Protein AF-A0A7C1AZI0-F1 (afdb_monomer_lite)

pLDDT: mean 87.52, std 13.32, range [44.88, 97.12]

Foldseek 3Di:
DDDPPPDDDPVVVVVVVVVVVVVVVVVVVVVVVVVVCCVVVPPLCLVQWDKDFDAQAQAKTKIATAGAKDAFPDQDDVSLVVFKFKDKQNHTDDCLQQPQWHWDWPPPPVGRIRGHGTIIIIHQCRGDSHHGDDAQIKMWIAGPVNRHIDIDGHD

Structure (mmCIF, N/CA/C/O backbone):
data_AF-A0A7C1AZI0-F1
#
_entry.id   AF-A0A7C1AZI0-F1
#
loop_
_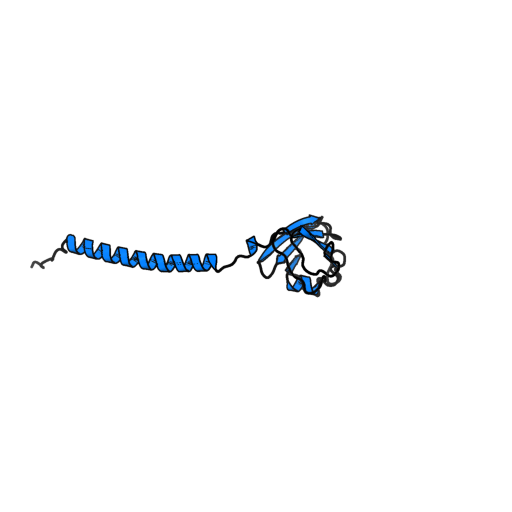atom_site.group_PDB
_atom_site.id
_atom_site.type_symbol
_atom_site.label_atom_id
_atom_site.label_alt_id
_atom_site.label_comp_id
_atom_site.label_asym_id
_atom_site.label_entity_id
_atom_site.label_seq_id
_atom_site.pdbx_PDB_ins_code
_atom_site.Cartn_x
_atom_site.Cartn_y
_atom_site.Cartn_z
_atom_site.occupancy
_atom_site.B_iso_or_equiv
_atom_site.auth_seq_id
_atom_site.auth_comp_id
_atom_site.auth_asym_id
_atom_site.auth_atom_id
_atom_site.pdbx_PDB_model_num
ATOM 1 N N . MET A 1 1 ? -3.567 2.453 84.884 1.00 56.69 1 MET A N 1
ATOM 2 C CA . MET A 1 1 ? -3.396 2.257 83.426 1.00 56.69 1 MET A CA 1
ATOM 3 C C . MET A 1 1 ? -4.582 1.469 82.904 1.00 56.69 1 MET A C 1
ATOM 5 O O . MET A 1 1 ? -4.768 0.373 83.398 1.00 56.69 1 MET A O 1
ATOM 9 N N . MET A 1 2 ? -5.356 2.003 81.952 1.00 53.19 2 MET A N 1
ATOM 10 C CA . MET A 1 2 ? -6.080 1.233 80.922 1.00 53.19 2 MET A CA 1
ATOM 11 C C . MET A 1 2 ? -6.795 2.219 79.983 1.00 53.19 2 MET A C 1
ATOM 13 O O . MET A 1 2 ? -7.720 2.920 80.375 1.00 53.19 2 MET A O 1
ATOM 17 N N . ARG A 1 3 ? -6.295 2.332 78.746 1.00 60.38 3 ARG A N 1
ATOM 18 C CA . ARG A 1 3 ? -6.890 3.148 77.675 1.00 60.38 3 ARG A CA 1
ATOM 19 C C . ARG A 1 3 ? -8.187 2.482 77.217 1.00 60.38 3 ARG A C 1
ATOM 21 O O . ARG A 1 3 ? -8.137 1.354 76.731 1.00 60.38 3 ARG A O 1
ATOM 28 N N . ASN A 1 4 ? -9.308 3.196 77.312 1.00 58.34 4 ASN A N 1
ATOM 29 C CA . ASN A 1 4 ? -10.574 2.815 76.685 1.00 58.34 4 ASN A CA 1
ATOM 30 C C . ASN A 1 4 ? -10.369 2.639 75.171 1.00 58.34 4 ASN A C 1
ATOM 32 O O . ASN A 1 4 ? -10.299 3.615 74.424 1.00 58.34 4 ASN A O 1
ATOM 36 N N . LYS A 1 5 ? -10.264 1.391 74.707 1.00 64.62 5 LYS A N 1
ATOM 37 C CA . LYS A 1 5 ? -10.323 1.049 73.284 1.00 64.62 5 LYS A CA 1
ATOM 38 C C . LYS A 1 5 ? -11.799 1.021 72.886 1.00 64.62 5 LYS A C 1
ATOM 40 O O . LYS A 1 5 ? -12.487 0.040 73.144 1.00 64.62 5 LYS A O 1
ATOM 45 N N . LYS A 1 6 ? -12.302 2.116 72.304 1.00 64.44 6 LYS A N 1
ATOM 46 C CA . LYS A 1 6 ? -13.625 2.134 71.663 1.00 64.44 6 LYS A CA 1
ATOM 47 C C . LYS A 1 6 ? -13.584 1.178 70.468 1.00 64.44 6 LYS A C 1
ATOM 49 O O . LYS A 1 6 ? -12.879 1.444 69.499 1.00 64.44 6 LYS A O 1
ATOM 54 N N . GLY A 1 7 ? -14.297 0.059 70.567 1.00 65.62 7 GLY A N 1
ATOM 55 C CA . GLY A 1 7 ? -14.540 -0.825 69.432 1.00 65.62 7 GLY A CA 1
ATOM 56 C C . GLY A 1 7 ? -15.413 -0.103 68.411 1.00 65.62 7 GLY A C 1
ATOM 57 O O . GLY A 1 7 ? -16.441 0.473 68.767 1.00 65.62 7 GLY A O 1
ATOM 58 N N . VAL A 1 8 ? -14.984 -0.093 67.152 1.00 66.94 8 VAL A N 1
ATOM 59 C CA . VAL A 1 8 ? -15.815 0.381 66.044 1.00 66.94 8 VAL A CA 1
ATOM 60 C C . VAL A 1 8 ? -17.001 -0.576 65.937 1.00 66.94 8 VAL A C 1
ATOM 62 O O . VAL A 1 8 ? -16.803 -1.787 65.856 1.00 66.94 8 VAL A O 1
ATOM 65 N N . SER A 1 9 ? -18.227 -0.048 65.996 1.00 81.12 9 SER A N 1
ATOM 66 C CA . SER A 1 9 ? -19.433 -0.871 65.860 1.00 81.12 9 SER A CA 1
ATOM 67 C C . SER A 1 9 ? -19.392 -1.597 64.508 1.00 81.12 9 SER A C 1
ATOM 69 O O . SER A 1 9 ? -19.247 -0.917 63.485 1.00 81.12 9 SER A O 1
ATOM 71 N N . PRO A 1 10 ? -19.534 -2.937 64.470 1.00 82.12 10 PRO A N 1
ATOM 72 C CA . PRO A 1 10 ? -19.493 -3.714 63.229 1.00 82.12 10 PRO A CA 1
ATOM 73 C C . PRO A 1 10 ? -20.440 -3.178 62.151 1.00 82.12 10 PRO A C 1
ATOM 75 O O . PRO A 1 10 ? -20.106 -3.169 60.973 1.00 82.12 10 PRO A O 1
ATOM 78 N N . VAL A 1 11 ? -21.589 -2.639 62.563 1.00 87.50 11 VAL A N 1
ATOM 79 C CA . VAL A 1 11 ? -22.585 -2.049 61.661 1.00 87.50 11 VAL A CA 1
ATOM 80 C C . VAL A 1 11 ? -22.042 -0.805 60.951 1.00 87.50 11 VAL A C 1
ATOM 82 O O . VAL A 1 11 ? -22.216 -0.649 59.746 1.00 87.50 11 VAL A O 1
ATOM 85 N N . ILE A 1 12 ? -21.336 0.065 61.678 1.00 86.25 12 ILE A N 1
ATOM 86 C CA . ILE A 1 12 ? -20.777 1.308 61.126 1.00 86.25 12 ILE A CA 1
ATOM 87 C C . ILE A 1 12 ? -19.668 0.987 60.118 1.00 86.25 12 ILE A C 1
ATOM 89 O O . ILE A 1 12 ? -19.565 1.641 59.081 1.00 86.25 12 ILE A O 1
ATOM 93 N N . ALA A 1 13 ? -18.873 -0.049 60.393 1.00 89.00 13 ALA A N 1
ATOM 94 C CA . ALA A 1 13 ? -17.823 -0.501 59.488 1.00 89.00 13 ALA A CA 1
ATOM 95 C C . ALA A 1 13 ? -18.391 -0.995 58.147 1.00 89.00 13 ALA A C 1
ATOM 97 O O . ALA A 1 13 ? -17.872 -0.639 57.092 1.00 89.00 13 ALA A O 1
ATOM 98 N N . VAL A 1 14 ? -19.486 -1.760 58.180 1.00 92.56 14 VAL A N 1
ATOM 99 C CA . VAL A 1 14 ? -20.121 -2.293 56.965 1.00 92.56 14 VAL A CA 1
ATOM 100 C C . VAL A 1 14 ? -20.726 -1.178 56.114 1.00 92.56 14 VAL A C 1
ATOM 102 O O . VAL A 1 14 ? -20.515 -1.156 54.905 1.00 92.56 14 VAL A O 1
ATOM 105 N N . VAL A 1 15 ? -21.420 -0.214 56.724 1.00 92.31 15 VAL A N 1
ATOM 106 C CA . VAL A 1 15 ? -22.008 0.913 55.978 1.00 92.31 15 VAL A CA 1
ATOM 107 C C . VAL A 1 15 ? -20.922 1.742 55.292 1.00 92.31 15 VAL A C 1
ATOM 109 O O . VAL A 1 15 ? -21.047 2.054 54.110 1.00 92.31 15 VAL A O 1
ATOM 112 N N . LEU A 1 16 ? -19.821 2.036 55.992 1.00 91.44 16 LEU A N 1
ATOM 113 C CA . LEU A 1 16 ? -18.677 2.730 55.395 1.00 91.44 16 LEU A CA 1
ATOM 114 C C . LEU A 1 16 ? -18.061 1.933 54.237 1.00 91.44 16 LEU A C 1
ATOM 116 O O . LEU A 1 16 ? -17.724 2.514 53.208 1.00 91.44 16 LEU A O 1
ATOM 120 N N . MET A 1 17 ? -17.958 0.610 54.372 1.00 93.00 17 MET A N 1
ATOM 121 C CA . MET A 1 17 ? -17.420 -0.257 53.323 1.00 93.00 17 MET A CA 1
ATOM 122 C C . MET A 1 17 ? -18.298 -0.256 52.063 1.00 93.00 17 MET A C 1
ATOM 124 O O . MET A 1 17 ? -17.770 -0.189 50.955 1.00 93.00 17 MET A O 1
ATOM 128 N N . ILE A 1 18 ? -19.627 -0.261 52.220 1.00 94.56 18 ILE A N 1
ATOM 129 C CA . ILE A 1 18 ? -20.572 -0.187 51.095 1.00 94.56 18 ILE A CA 1
ATOM 130 C C . ILE A 1 18 ? -20.434 1.151 50.365 1.00 94.56 18 ILE A C 1
ATOM 132 O O . ILE A 1 18 ? -20.357 1.173 49.139 1.00 94.56 18 ILE A O 1
ATOM 136 N N . VAL A 1 19 ? -20.347 2.263 51.100 1.00 96.12 19 VAL A N 1
ATOM 137 C CA . VAL A 1 19 ? -20.188 3.600 50.504 1.00 96.12 19 VAL A CA 1
ATOM 138 C C . VAL A 1 19 ? -18.913 3.677 49.662 1.00 96.12 19 VAL A C 1
ATOM 140 O O . VAL A 1 19 ? -18.948 4.156 48.529 1.00 96.12 19 VAL A O 1
ATOM 143 N N . VAL A 1 20 ? -17.798 3.156 50.180 1.00 93.44 20 VAL A N 1
ATOM 144 C CA . VAL A 1 20 ? -16.526 3.123 49.444 1.00 93.44 20 VAL A CA 1
ATOM 145 C C . VAL A 1 20 ? -16.618 2.214 48.216 1.00 93.44 20 VAL A C 1
ATOM 147 O O . VAL A 1 20 ? -16.147 2.596 47.148 1.00 93.44 20 VAL A O 1
ATOM 150 N N . ALA A 1 21 ? -17.261 1.049 48.324 1.00 95.69 21 ALA A N 1
ATOM 151 C CA . ALA A 1 21 ? -17.443 0.139 47.193 1.00 95.69 21 ALA A CA 1
ATOM 152 C C . ALA A 1 21 ? -18.249 0.784 46.052 1.00 95.69 21 ALA A C 1
ATOM 154 O O . ALA A 1 21 ? -17.856 0.692 44.888 1.00 95.69 21 ALA A O 1
ATOM 155 N N . VAL A 1 22 ? -19.332 1.496 46.382 1.00 96.38 22 VAL A N 1
ATOM 156 C CA . VAL A 1 22 ? -20.132 2.236 45.396 1.00 96.38 22 VAL A CA 1
ATOM 157 C C . VAL A 1 22 ? -19.297 3.341 44.746 1.00 96.38 22 VAL A C 1
ATOM 159 O O . VAL A 1 22 ? -19.285 3.449 43.521 1.00 96.38 22 VAL A O 1
ATOM 162 N N . ALA A 1 23 ? -18.532 4.109 45.525 1.00 95.81 23 ALA A N 1
ATOM 163 C CA . ALA A 1 23 ? -17.667 5.157 44.982 1.00 95.81 23 ALA A CA 1
ATOM 164 C C . ALA A 1 23 ? -16.611 4.603 44.007 1.00 95.81 23 ALA A C 1
ATOM 166 O O . ALA A 1 23 ? -16.451 5.133 42.908 1.00 95.81 23 ALA A O 1
ATOM 167 N N . ILE A 1 24 ? -15.936 3.504 44.366 1.00 96.31 24 ILE A N 1
ATOM 168 C CA . ILE A 1 24 ? -14.947 2.848 43.495 1.00 96.31 24 ILE A CA 1
ATOM 169 C C . ILE A 1 24 ? -15.608 2.354 42.203 1.00 96.31 24 ILE A C 1
ATOM 171 O O . ILE A 1 24 ? -15.046 2.545 41.127 1.00 96.31 24 ILE A O 1
ATOM 175 N N . SER A 1 25 ? -16.811 1.774 42.281 1.00 95.69 25 SER A N 1
ATOM 176 C CA . SER A 1 25 ? -17.519 1.274 41.094 1.00 95.69 25 SER A CA 1
ATOM 177 C C . SER A 1 25 ? -17.799 2.370 40.058 1.00 95.69 25 SER A C 1
ATOM 179 O O . SER A 1 25 ? -17.639 2.139 38.860 1.00 95.69 25 SER A O 1
ATOM 181 N N . LEU A 1 26 ? -18.123 3.587 40.509 1.00 94.38 26 LEU A N 1
ATOM 182 C CA . LEU A 1 26 ? -18.351 4.734 39.628 1.00 94.38 26 LEU A CA 1
ATOM 183 C C . LEU A 1 26 ? -17.055 5.205 38.958 1.00 94.38 26 LEU A C 1
ATOM 185 O O . LEU A 1 26 ? -17.058 5.490 37.763 1.00 94.38 26 LEU A O 1
ATOM 189 N N . VAL A 1 27 ? -15.940 5.243 39.695 1.00 94.25 27 VAL A N 1
ATOM 190 C CA . VAL A 1 27 ? -14.627 5.600 39.129 1.00 94.25 27 VAL A CA 1
ATOM 191 C C . VAL A 1 27 ? -14.208 4.593 38.058 1.00 94.25 27 VAL A C 1
ATOM 193 O O . VAL A 1 27 ? -13.782 4.992 36.975 1.00 94.25 27 VAL A O 1
ATOM 196 N N . VAL A 1 28 ? -14.380 3.295 38.327 1.00 93.12 28 VAL A N 1
ATOM 197 C CA . VAL A 1 28 ? -14.083 2.228 37.359 1.00 93.12 28 VAL A CA 1
ATOM 198 C C . VAL A 1 28 ? -14.974 2.344 36.122 1.00 93.12 28 VAL A C 1
ATOM 200 O O . VAL A 1 28 ? -14.475 2.173 35.015 1.00 93.12 28 VAL A O 1
ATOM 203 N N . TYR A 1 29 ? -16.258 2.681 36.280 1.00 92.31 29 TYR A N 1
ATOM 204 C CA . TYR A 1 29 ? -17.167 2.898 35.152 1.00 92.31 29 TYR A CA 1
ATOM 205 C C . TYR A 1 29 ? -16.721 4.062 34.260 1.00 92.31 29 TYR A C 1
ATOM 207 O O . TYR A 1 29 ? -16.616 3.893 33.047 1.00 92.31 29 TYR A O 1
ATOM 215 N N . VAL A 1 30 ? -16.410 5.225 34.846 1.00 89.75 30 VAL A N 1
ATOM 216 C CA . VAL A 1 30 ? -15.942 6.399 34.087 1.00 89.75 30 VAL A CA 1
ATOM 217 C C . VAL A 1 30 ? -14.642 6.074 33.352 1.00 89.75 30 VAL A C 1
ATOM 219 O O . VAL A 1 30 ? -14.537 6.322 32.152 1.00 89.75 30 VAL A O 1
ATOM 222 N N . TRP A 1 31 ? -13.687 5.437 34.031 1.00 89.31 31 TRP A N 1
ATOM 223 C CA . TRP A 1 31 ? -12.432 5.006 33.419 1.00 89.31 31 TRP A CA 1
ATOM 224 C C . TRP A 1 31 ? -12.646 4.000 32.275 1.00 89.31 31 TRP A C 1
ATOM 226 O O . TRP A 1 31 ? -12.114 4.188 31.182 1.00 89.31 31 TRP A O 1
ATOM 236 N N . ALA A 1 32 ? -13.480 2.976 32.483 1.00 84.62 32 ALA A N 1
ATOM 237 C CA . ALA A 1 32 ? -13.785 1.973 31.465 1.00 84.62 32 ALA A CA 1
ATOM 238 C C . ALA A 1 32 ? -14.516 2.578 30.258 1.00 84.62 32 ALA A C 1
ATOM 240 O O . ALA A 1 32 ? -14.226 2.214 29.122 1.00 84.62 32 ALA A O 1
ATOM 241 N N . SER A 1 33 ? -15.428 3.528 30.482 1.00 81.44 33 SER A N 1
ATOM 242 C CA . SER A 1 33 ? -16.133 4.230 29.404 1.00 81.44 33 SER A CA 1
ATOM 243 C C . SER A 1 33 ? -15.200 5.108 28.562 1.00 81.44 33 SER A C 1
ATOM 245 O O . SER A 1 33 ? -15.360 5.162 27.342 1.00 81.44 33 SER A O 1
ATOM 247 N N . GLY A 1 34 ? -14.185 5.724 29.182 1.00 75.38 34 GLY A N 1
ATOM 248 C CA . GLY A 1 34 ? -13.123 6.447 28.481 1.00 75.38 34 GLY A CA 1
ATOM 249 C C . GLY A 1 34 ? -12.261 5.515 27.630 1.00 75.38 34 GLY A C 1
ATOM 250 O O . GLY A 1 34 ? -12.080 5.768 26.446 1.00 75.38 34 GLY A O 1
ATOM 251 N N . PHE A 1 35 ? -11.831 4.378 28.186 1.00 72.31 35 PHE A N 1
ATOM 252 C CA . PHE A 1 35 ? -11.046 3.377 27.455 1.00 72.31 35 PHE A CA 1
ATOM 253 C C . PHE A 1 35 ? -11.813 2.754 26.280 1.00 72.31 35 PHE A C 1
ATOM 255 O O . PHE A 1 35 ? -11.258 2.554 25.202 1.00 72.31 35 PHE A O 1
ATOM 262 N N . VAL A 1 36 ? -13.102 2.450 26.468 1.00 68.00 36 VAL A N 1
ATOM 263 C CA . VAL A 1 36 ? -13.958 1.970 25.377 1.00 68.00 36 VAL A CA 1
ATOM 264 C C . VAL A 1 36 ? -14.116 3.057 24.322 1.00 68.00 36 VAL A C 1
ATOM 266 O O . VAL A 1 36 ? -13.936 2.750 23.155 1.00 68.00 36 VAL A O 1
ATOM 269 N N . SER A 1 37 ? -14.348 4.316 24.707 1.00 59.56 37 SER A N 1
ATOM 270 C CA . SER A 1 37 ? -14.454 5.433 23.754 1.00 59.56 37 SER A CA 1
ATOM 271 C C . SER A 1 37 ? -13.159 5.680 22.976 1.00 59.56 37 SER A C 1
ATOM 273 O O . SER A 1 37 ? -13.220 6.009 21.800 1.00 59.56 37 SER A O 1
ATOM 275 N N . GLU A 1 38 ? -11.987 5.471 23.578 1.00 57.34 38 GLU A N 1
ATOM 276 C CA . GLU A 1 38 ? -10.702 5.501 22.864 1.00 57.34 38 GLU A CA 1
ATOM 277 C C . GLU A 1 38 ? -10.553 4.324 21.891 1.00 57.34 38 GLU A C 1
ATOM 279 O O . GLU A 1 38 ? -9.939 4.469 20.841 1.00 57.34 38 GLU A O 1
ATOM 284 N N . LYS A 1 39 ? -11.145 3.162 22.189 1.00 51.38 39 LYS A N 1
ATOM 285 C CA . LYS A 1 39 ? -11.134 1.979 21.313 1.00 51.38 39 LYS A CA 1
ATOM 286 C C . LYS A 1 39 ? -12.166 2.045 20.183 1.00 51.38 39 LYS A C 1
ATOM 288 O O . LYS A 1 39 ? -11.919 1.453 19.140 1.00 51.38 39 LYS A O 1
ATOM 293 N N . THR A 1 40 ? -13.291 2.737 20.368 1.00 50.25 40 THR A N 1
ATOM 294 C CA . THR A 1 40 ? -14.260 3.033 19.294 1.00 50.25 40 THR A CA 1
ATOM 295 C C . THR A 1 40 ? -13.945 4.324 18.539 1.00 50.25 40 THR A C 1
ATOM 297 O O . THR A 1 40 ? -14.442 4.493 17.435 1.00 50.25 40 THR A O 1
ATOM 300 N N . GLY A 1 41 ? -13.148 5.230 19.115 1.00 44.88 41 GLY A N 1
ATOM 301 C CA . GLY A 1 41 ? -12.698 6.478 18.488 1.00 44.88 41 GLY A CA 1
ATOM 302 C C . GLY A 1 41 ? -11.325 6.380 17.818 1.00 44.88 41 GLY A C 1
ATOM 303 O O . GLY A 1 41 ? -11.012 7.184 16.945 1.00 44.88 41 GLY A O 1
ATOM 304 N N . ALA A 1 42 ? -10.511 5.383 18.176 1.00 46.16 42 ALA A N 1
ATOM 305 C CA . ALA A 1 42 ? -9.407 4.940 17.341 1.00 46.16 42 ALA A CA 1
ATOM 306 C C . ALA A 1 42 ? -9.994 4.069 16.234 1.00 46.16 42 ALA A C 1
ATOM 308 O O . ALA A 1 42 ? -10.001 2.841 16.334 1.00 46.16 42 ALA A O 1
ATOM 309 N N . GLU A 1 43 ? -10.508 4.713 15.187 1.00 49.25 43 GLU A N 1
ATOM 310 C CA . GLU A 1 43 ? -10.757 4.057 13.911 1.00 49.25 43 GLU A CA 1
ATOM 311 C C . GLU A 1 43 ? -9.436 3.472 13.426 1.00 49.25 43 GLU A C 1
ATOM 313 O O . GLU A 1 43 ? -8.650 4.093 12.716 1.00 49.25 43 GLU A O 1
ATOM 318 N N . THR A 1 44 ? -9.147 2.249 13.851 1.00 47.41 44 THR A N 1
ATOM 319 C CA . THR A 1 44 ? -8.173 1.430 13.162 1.00 47.41 44 THR A CA 1
ATOM 320 C C . THR A 1 44 ? -8.862 1.044 11.862 1.00 47.41 44 THR A C 1
ATOM 322 O O . THR A 1 44 ? -9.448 -0.029 11.749 1.00 47.41 44 THR A O 1
ATOM 325 N N . LYS A 1 45 ? -8.786 1.944 10.874 1.00 54.94 45 LYS A N 1
ATOM 326 C CA . LYS A 1 45 ? -9.185 1.723 9.478 1.00 54.94 45 LYS A CA 1
ATOM 327 C C . LYS A 1 45 ? -8.498 0.494 8.864 1.00 54.94 45 LYS A C 1
ATOM 329 O O . LYS A 1 45 ? -8.827 0.098 7.754 1.00 54.94 45 LYS A O 1
ATOM 334 N N . ALA A 1 46 ? -7.567 -0.149 9.576 1.00 52.03 46 ALA A N 1
ATOM 335 C CA . ALA A 1 46 ? -6.918 -1.381 9.149 1.00 52.03 46 ALA A CA 1
ATOM 336 C C . ALA A 1 46 ? -7.882 -2.566 8.918 1.00 52.03 46 ALA A C 1
ATOM 338 O O . ALA A 1 46 ? -7.461 -3.573 8.357 1.00 52.03 46 ALA A O 1
ATOM 339 N N . GLY A 1 47 ? -9.156 -2.467 9.326 1.00 57.84 47 GLY A N 1
ATOM 340 C CA . GLY A 1 47 ? -10.210 -3.418 8.940 1.00 57.84 47 GLY A CA 1
ATOM 341 C C . GLY A 1 47 ? -10.942 -3.080 7.632 1.00 57.84 47 GLY A C 1
ATOM 342 O O . GLY A 1 47 ? -11.504 -3.979 7.010 1.00 57.84 47 GLY A O 1
ATOM 343 N N . ASP A 1 48 ? -10.913 -1.816 7.207 1.00 77.25 48 ASP A N 1
ATOM 344 C CA . ASP A 1 48 ? -11.683 -1.313 6.064 1.00 77.25 48 ASP A CA 1
ATOM 345 C C . ASP A 1 48 ? -10.896 -1.383 4.752 1.00 77.25 48 ASP A C 1
ATOM 347 O O . ASP A 1 48 ? -11.476 -1.560 3.682 1.00 77.25 48 ASP A O 1
ATOM 351 N N . TYR A 1 49 ? -9.566 -1.303 4.823 1.00 84.50 49 TYR A N 1
ATOM 352 C CA . TYR A 1 49 ? -8.675 -1.468 3.674 1.00 84.50 49 TYR A CA 1
ATOM 353 C C . TYR A 1 49 ? -8.045 -2.858 3.700 1.00 84.50 49 TYR A C 1
ATOM 355 O O . TYR A 1 49 ? -7.367 -3.229 4.658 1.00 84.50 49 TYR A O 1
ATOM 363 N N . SER A 1 50 ? -8.258 -3.629 2.636 1.00 88.69 50 SER A N 1
ATOM 364 C CA . SER A 1 50 ? -7.760 -4.996 2.502 1.00 88.69 50 SER A CA 1
ATOM 365 C C . SER A 1 50 ? -7.313 -5.243 1.070 1.00 88.69 50 SER A C 1
ATOM 367 O O . SER A 1 50 ? -7.992 -4.834 0.129 1.00 88.69 50 SER A O 1
ATOM 369 N N . PHE A 1 51 ? -6.196 -5.940 0.885 1.00 91.81 51 PHE A N 1
ATOM 370 C CA . PHE A 1 51 ? -5.558 -6.103 -0.419 1.00 91.81 51 PHE A CA 1
ATOM 371 C C . PHE A 1 51 ? -5.128 -7.55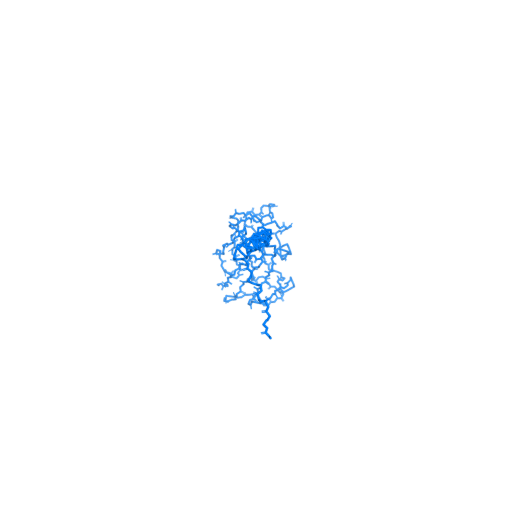1 -0.637 1.00 91.81 51 PHE A C 1
ATOM 373 O O . PHE A 1 51 ? -4.713 -8.233 0.301 1.00 91.81 51 PHE A O 1
ATOM 380 N N . LEU A 1 52 ? -5.179 -8.003 -1.887 1.00 93.12 52 LEU A N 1
ATOM 381 C CA . LEU A 1 52 ? -4.752 -9.336 -2.295 1.00 93.12 52 LEU A CA 1
ATOM 382 C C . LEU A 1 52 ? -3.694 -9.221 -3.393 1.00 93.12 52 LEU A C 1
ATOM 384 O O . LEU A 1 52 ? -3.950 -8.647 -4.443 1.00 93.12 52 LEU A O 1
ATOM 388 N N . VAL A 1 53 ? -2.502 -9.768 -3.156 1.00 95.50 53 VAL A N 1
ATOM 389 C CA . VAL A 1 53 ? -1.424 -9.792 -4.158 1.00 95.50 53 VAL A CA 1
ATOM 390 C C . VAL A 1 53 ? -1.638 -10.992 -5.079 1.00 95.50 53 VAL A C 1
ATOM 392 O O . VAL A 1 53 ? -1.557 -12.130 -4.617 1.00 95.50 53 VAL A O 1
ATOM 395 N N . GLU A 1 54 ? -1.921 -10.734 -6.354 1.00 93.56 54 GLU A N 1
ATOM 396 C CA . GLU A 1 54 ? -2.226 -11.753 -7.369 1.00 93.56 54 GLU A CA 1
ATOM 397 C C . GLU A 1 54 ? -0.976 -12.239 -8.094 1.00 93.56 54 GLU A C 1
ATOM 399 O O . GLU A 1 54 ? -0.784 -13.442 -8.257 1.00 93.56 54 GLU A O 1
ATOM 404 N N . THR A 1 55 ? -0.112 -11.299 -8.475 1.00 94.69 55 THR A N 1
ATOM 405 C CA . THR A 1 55 ? 1.140 -11.568 -9.188 1.00 94.69 55 THR A CA 1
ATOM 406 C C . THR A 1 55 ? 2.272 -10.848 -8.477 1.00 94.69 55 THR A C 1
ATOM 408 O O . THR A 1 55 ? 2.087 -9.728 -8.004 1.00 94.69 55 THR A O 1
ATOM 411 N N . LYS A 1 56 ? 3.441 -11.486 -8.400 1.00 93.69 56 LYS A N 1
ATOM 412 C CA . LYS A 1 56 ? 4.627 -10.983 -7.690 1.00 93.69 56 LYS A CA 1
ATOM 413 C C . LYS A 1 56 ? 5.828 -10.806 -8.626 1.00 93.69 56 LYS A C 1
ATOM 415 O O . LYS A 1 56 ? 6.959 -10.866 -8.171 1.00 93.69 56 LYS A O 1
ATOM 420 N N . ALA A 1 57 ? 5.596 -10.636 -9.924 1.00 94.38 57 ALA A N 1
ATOM 421 C CA . ALA A 1 57 ? 6.673 -10.487 -10.895 1.00 94.38 57 ALA A CA 1
ATOM 422 C C . ALA A 1 57 ? 7.290 -9.083 -10.810 1.00 94.38 57 ALA A C 1
ATOM 424 O O . ALA A 1 57 ? 6.593 -8.107 -10.520 1.00 94.38 57 ALA A O 1
ATOM 425 N N . VAL A 1 58 ? 8.591 -8.983 -11.081 1.00 92.62 58 VAL A N 1
ATOM 426 C CA . VAL A 1 58 ? 9.342 -7.715 -11.034 1.00 92.62 58 VAL A CA 1
ATOM 427 C C . VAL A 1 58 ? 8.759 -6.661 -11.986 1.00 92.62 58 VAL A C 1
ATOM 429 O O . VAL A 1 58 ? 8.649 -5.494 -11.622 1.00 92.62 58 VAL A O 1
ATOM 432 N N . ASP A 1 59 ? 8.375 -7.073 -13.190 1.00 93.75 59 ASP A N 1
ATOM 433 C CA . ASP A 1 59 ? 7.839 -6.225 -14.258 1.00 93.75 59 ASP A CA 1
ATOM 434 C C . ASP A 1 59 ? 6.328 -5.978 -14.146 1.00 93.75 59 ASP A C 1
ATOM 436 O O . ASP A 1 59 ? 5.800 -5.026 -14.715 1.00 93.75 59 ASP A O 1
ATOM 440 N N . ASN A 1 60 ? 5.605 -6.842 -13.430 1.00 93.38 60 ASN A N 1
ATOM 441 C CA . ASN A 1 60 ? 4.150 -6.783 -13.365 1.00 93.38 60 ASN A CA 1
ATOM 442 C C . ASN A 1 60 ? 3.614 -7.377 -12.053 1.00 93.38 60 ASN A C 1
ATOM 444 O O . ASN A 1 60 ? 3.134 -8.516 -11.988 1.00 93.38 60 ASN A O 1
ATOM 448 N N . THR A 1 61 ? 3.716 -6.601 -10.975 1.00 96.44 61 THR A N 1
ATOM 449 C CA . THR A 1 61 ? 3.112 -6.948 -9.688 1.00 96.44 61 THR A CA 1
ATOM 450 C C . THR A 1 61 ? 1.666 -6.467 -9.651 1.00 96.44 61 THR A C 1
ATOM 452 O O . THR A 1 61 ? 1.406 -5.266 -9.627 1.00 96.44 61 THR A O 1
ATOM 455 N N . ASN A 1 62 ? 0.730 -7.411 -9.564 1.00 95.75 62 ASN A N 1
ATOM 456 C CA . ASN A 1 62 ? -0.703 -7.137 -9.516 1.00 95.75 62 ASN A CA 1
ATOM 457 C C . ASN A 1 62 ? -1.229 -7.228 -8.091 1.00 95.75 62 ASN A C 1
ATOM 459 O O . ASN A 1 62 ? -1.068 -8.251 -7.417 1.00 95.75 62 ASN A O 1
ATOM 463 N N . ILE A 1 63 ? -1.918 -6.181 -7.656 1.00 96.44 63 ILE A N 1
ATOM 464 C CA . ILE A 1 63 ? -2.548 -6.096 -6.346 1.00 96.44 63 ILE A CA 1
ATOM 465 C C . ILE A 1 63 ? -4.018 -5.764 -6.559 1.00 96.44 63 ILE A C 1
ATOM 467 O O . ILE A 1 63 ? -4.347 -4.758 -7.175 1.00 96.44 63 ILE A O 1
ATOM 471 N N . ARG A 1 64 ? -4.914 -6.599 -6.035 1.00 94.44 64 ARG A N 1
ATOM 472 C CA . ARG A 1 64 ? -6.358 -6.367 -6.040 1.00 94.44 64 ARG A CA 1
ATOM 473 C C . ARG A 1 64 ? -6.793 -5.669 -4.759 1.00 94.44 64 ARG A C 1
ATOM 475 O O . ARG A 1 64 ? -6.469 -6.138 -3.664 1.00 94.44 64 ARG A O 1
ATOM 482 N N . ASN A 1 65 ? -7.586 -4.610 -4.880 1.00 93.38 65 ASN A N 1
ATOM 483 C CA . ASN A 1 65 ? -8.281 -4.041 -3.732 1.00 93.38 65 ASN A CA 1
ATOM 484 C C . ASN A 1 65 ? -9.473 -4.935 -3.366 1.00 93.38 65 ASN A C 1
ATOM 486 O O . ASN A 1 65 ? -10.293 -5.290 -4.208 1.00 93.38 65 ASN A O 1
ATOM 490 N N . THR A 1 66 ? -9.577 -5.323 -2.103 1.00 92.44 66 THR A N 1
ATOM 491 C CA . THR A 1 66 ? -10.678 -6.140 -1.565 1.00 92.44 66 THR A CA 1
ATOM 492 C C . THR A 1 66 ? -11.446 -5.432 -0.442 1.00 92.44 66 THR A C 1
ATOM 494 O O . THR A 1 66 ? -12.466 -5.952 0.023 1.00 92.44 66 THR A O 1
ATOM 497 N N . GLY A 1 67 ? -10.988 -4.243 -0.041 1.00 90.38 67 GLY A N 1
ATOM 498 C CA . GLY A 1 67 ? -11.596 -3.372 0.962 1.00 90.38 67 GLY A CA 1
ATOM 499 C C . GLY A 1 67 ? -12.267 -2.149 0.338 1.00 90.38 67 GLY A C 1
ATOM 500 O O . GLY A 1 67 ? -12.883 -2.253 -0.721 1.00 90.38 67 GLY A O 1
ATOM 501 N N . ASN A 1 68 ? -12.182 -1.013 1.024 1.00 90.94 68 ASN A N 1
ATOM 502 C CA . ASN A 1 68 ? -12.692 0.280 0.575 1.00 90.94 68 ASN A CA 1
ATOM 503 C C . ASN A 1 68 ? -11.837 0.886 -0.543 1.00 90.94 68 ASN A C 1
ATOM 505 O O . ASN A 1 68 ? -10.637 0.621 -0.631 1.00 90.94 68 ASN A O 1
ATOM 509 N N . ALA A 1 69 ? -12.467 1.726 -1.363 1.00 91.69 69 ALA A N 1
ATOM 510 C CA . ALA A 1 69 ? -11.813 2.458 -2.440 1.00 91.69 69 ALA A CA 1
ATOM 511 C C . ALA A 1 69 ? -10.718 3.404 -1.918 1.00 91.69 69 ALA A C 1
ATOM 513 O O . ALA A 1 69 ? -10.835 3.952 -0.815 1.00 91.69 69 ALA A O 1
ATOM 514 N N . ILE A 1 70 ? -9.667 3.593 -2.718 1.00 92.44 70 ILE A N 1
ATOM 515 C CA . ILE A 1 70 ? -8.592 4.564 -2.468 1.00 92.44 70 ILE A CA 1
ATOM 516 C C . ILE A 1 70 ? -8.545 5.528 -3.642 1.00 92.44 70 ILE A C 1
ATOM 518 O O . ILE A 1 70 ? -8.296 5.105 -4.766 1.00 92.44 70 ILE A O 1
ATOM 522 N N . SER A 1 71 ? -8.751 6.811 -3.373 1.00 92.44 71 SER A N 1
ATOM 523 C CA . SER A 1 71 ? -8.741 7.845 -4.402 1.00 92.44 71 SER A CA 1
ATOM 524 C C . SER A 1 71 ? -7.341 8.394 -4.628 1.00 92.44 71 SER A C 1
ATOM 526 O O . SER A 1 71 ? -6.745 8.959 -3.713 1.00 92.44 71 SER A O 1
ATOM 528 N N . PHE A 1 72 ? -6.834 8.292 -5.855 1.00 93.12 72 PHE A N 1
ATOM 529 C CA . PHE A 1 72 ? -5.610 8.975 -6.267 1.00 93.12 72 PHE A CA 1
ATOM 530 C C . PHE A 1 72 ? -5.939 10.276 -7.008 1.00 93.12 72 PHE A C 1
ATOM 532 O O . PHE A 1 72 ? -6.960 10.376 -7.685 1.00 93.12 72 PHE A O 1
ATOM 539 N N . SER A 1 73 ? -5.052 11.276 -6.949 1.00 93.06 73 SER A N 1
ATOM 540 C CA . SER A 1 73 ? -5.184 12.476 -7.797 1.00 93.06 73 SER A CA 1
ATOM 541 C C . SER A 1 73 ? -4.900 12.206 -9.280 1.00 93.06 73 SER A C 1
ATOM 543 O O . SER A 1 73 ? -5.380 12.933 -10.149 1.00 93.06 73 SER A O 1
ATOM 545 N N . SER A 1 74 ? -4.110 11.175 -9.568 1.00 92.69 74 SER A N 1
ATOM 546 C CA . SER A 1 74 ? -3.758 10.675 -10.900 1.00 92.69 74 SER A CA 1
ATOM 547 C C . SER A 1 74 ? -3.210 9.252 -10.767 1.00 92.69 74 SER A C 1
ATOM 549 O O . SER A 1 74 ? -2.708 8.874 -9.709 1.00 92.69 74 SER A O 1
ATOM 551 N N . ILE A 1 75 ? -3.257 8.458 -11.838 1.00 92.56 75 ILE A N 1
ATOM 552 C CA . ILE A 1 75 ? -2.582 7.152 -11.877 1.00 92.56 75 ILE A CA 1
ATOM 553 C C . ILE A 1 75 ? -1.113 7.371 -12.258 1.00 92.56 75 ILE A C 1
ATOM 555 O O . ILE A 1 75 ? -0.717 7.225 -13.412 1.00 92.56 75 ILE A O 1
ATOM 559 N N . ASP A 1 76 ? -0.316 7.802 -11.280 1.00 93.06 76 ASP A N 1
ATOM 560 C CA . ASP A 1 76 ? 1.131 7.968 -11.402 1.00 93.06 76 ASP A CA 1
ATOM 561 C C . ASP A 1 76 ? 1.860 7.689 -10.076 1.00 93.06 76 ASP A C 1
ATOM 563 O O . ASP A 1 76 ? 1.255 7.479 -9.022 1.00 93.06 76 ASP A O 1
ATOM 567 N N . LEU A 1 77 ? 3.193 7.684 -10.141 1.00 94.06 77 LEU A N 1
ATOM 568 C CA . LEU A 1 77 ? 4.059 7.453 -8.989 1.00 94.06 77 LEU A CA 1
ATOM 569 C C . LEU A 1 77 ? 3.863 8.490 -7.874 1.00 94.06 77 LEU A C 1
ATOM 571 O O . LEU A 1 77 ? 3.923 8.140 -6.699 1.00 94.06 77 LEU A O 1
ATOM 575 N N . ALA A 1 78 ? 3.671 9.765 -8.216 1.00 95.12 78 ALA A N 1
ATOM 576 C CA . ALA A 1 78 ? 3.615 10.835 -7.226 1.00 95.12 78 ALA A CA 1
ATOM 577 C C . ALA A 1 78 ? 2.344 10.729 -6.376 1.00 95.12 78 ALA A C 1
ATOM 579 O O . ALA A 1 78 ? 2.422 10.786 -5.150 1.00 95.12 78 ALA A O 1
ATOM 580 N N . SER A 1 79 ? 1.202 10.508 -7.027 1.00 94.50 79 SER A N 1
ATOM 581 C CA . SER A 1 79 ? -0.081 10.255 -6.372 1.00 94.50 79 SER A CA 1
ATOM 582 C C . SER A 1 79 ? -0.062 8.952 -5.576 1.00 94.50 79 SER A C 1
ATOM 584 O O . SER A 1 79 ? -0.538 8.918 -4.446 1.00 94.50 79 SER A O 1
ATOM 586 N N . PHE A 1 80 ? 0.559 7.893 -6.104 1.00 95.56 80 PHE A N 1
ATOM 587 C CA . PHE A 1 80 ? 0.719 6.645 -5.359 1.00 95.56 80 PHE A CA 1
ATOM 588 C C . PHE A 1 80 ? 1.544 6.837 -4.075 1.00 95.56 80 PHE A C 1
ATOM 590 O O . PHE A 1 80 ? 1.130 6.400 -3.004 1.00 95.56 80 PHE A O 1
ATOM 597 N N . LEU A 1 81 ? 2.683 7.535 -4.149 1.00 95.75 81 LEU A N 1
ATOM 598 C CA . LEU A 1 81 ? 3.536 7.818 -2.987 1.00 95.75 81 LEU A CA 1
ATOM 599 C C . LEU A 1 81 ? 2.933 8.849 -2.023 1.00 95.75 81 LEU A C 1
ATOM 601 O O . LEU A 1 81 ? 3.398 8.968 -0.886 1.00 95.75 81 LEU A O 1
ATOM 605 N N . ALA A 1 82 ? 1.908 9.598 -2.435 1.00 95.50 82 ALA A N 1
ATOM 606 C CA . ALA A 1 82 ? 1.127 10.422 -1.518 1.00 95.50 82 ALA A CA 1
ATOM 607 C C . ALA A 1 82 ? 0.309 9.550 -0.55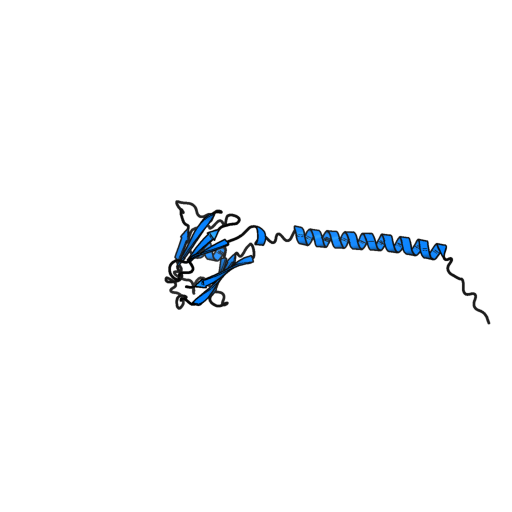3 1.00 95.50 82 ALA A C 1
ATOM 609 O O . ALA A 1 82 ? 0.243 9.882 0.630 1.00 95.50 82 ALA A O 1
ATOM 610 N N . GLU A 1 83 ? -0.194 8.405 -1.026 1.00 95.19 83 GLU A N 1
ATOM 611 C CA . GLU A 1 83 ? -1.038 7.483 -0.254 1.00 95.19 83 GLU A CA 1
ATOM 612 C C . GLU A 1 83 ? -0.269 6.311 0.377 1.00 95.19 83 GLU A C 1
ATOM 614 O O . GLU A 1 83 ? -0.667 5.797 1.424 1.00 95.19 83 GLU A O 1
ATOM 619 N N . PHE A 1 84 ? 0.854 5.885 -0.209 1.00 96.06 84 PHE A N 1
ATOM 620 C CA . PHE A 1 84 ? 1.617 4.719 0.245 1.00 96.06 84 PHE A CA 1
ATOM 621 C C . PHE A 1 84 ? 3.076 5.044 0.567 1.00 96.06 84 PHE A C 1
ATOM 623 O O . PHE A 1 84 ? 3.761 5.748 -0.171 1.00 96.06 84 PHE A O 1
ATOM 630 N N . ASP A 1 85 ? 3.578 4.457 1.653 1.00 96.69 85 ASP A N 1
ATOM 631 C CA . ASP A 1 85 ? 5.013 4.310 1.897 1.00 96.69 85 ASP A CA 1
ATOM 632 C C . ASP A 1 85 ? 5.511 2.995 1.295 1.00 96.69 85 ASP A C 1
A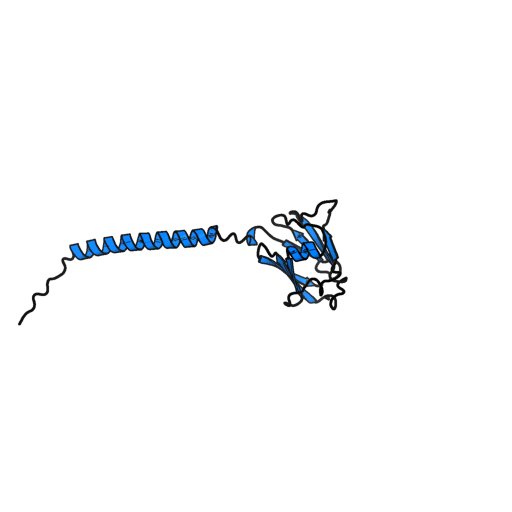TOM 634 O O . ASP A 1 85 ? 4.892 1.942 1.471 1.00 96.69 85 ASP A O 1
ATOM 638 N N . VAL A 1 86 ? 6.656 3.041 0.616 1.00 97.12 86 VAL A N 1
ATOM 639 C CA . VAL A 1 86 ? 7.249 1.885 -0.064 1.00 97.12 86 VAL A CA 1
ATOM 640 C C . VAL A 1 86 ? 8.560 1.513 0.607 1.00 97.12 86 VAL A C 1
ATOM 642 O O . VAL A 1 86 ? 9.474 2.325 0.723 1.00 97.12 86 VAL A O 1
ATOM 645 N N . TYR A 1 87 ? 8.665 0.254 1.011 1.00 96.88 87 TYR A N 1
ATOM 646 C CA . TYR A 1 87 ? 9.866 -0.328 1.582 1.00 96.88 87 TYR A CA 1
ATOM 647 C C . TYR A 1 87 ? 10.371 -1.447 0.679 1.00 96.88 87 TYR A C 1
ATOM 649 O O . TYR A 1 87 ? 9.618 -2.366 0.341 1.00 96.88 87 TYR A O 1
ATOM 657 N N . ILE A 1 88 ? 11.663 -1.411 0.364 1.00 96.06 88 ILE A N 1
ATOM 658 C CA . ILE A 1 88 ? 12.370 -2.485 -0.338 1.00 96.06 88 ILE A CA 1
ATOM 659 C C . ILE A 1 88 ? 13.405 -3.047 0.631 1.00 96.06 88 ILE A C 1
ATOM 661 O O . ILE A 1 88 ? 14.232 -2.308 1.154 1.00 96.06 88 ILE A O 1
ATOM 665 N N . ASN A 1 89 ? 13.331 -4.347 0.919 1.00 95.62 89 ASN A N 1
ATOM 666 C CA . ASN A 1 89 ? 14.190 -5.029 1.892 1.00 95.62 89 ASN A CA 1
ATOM 667 C C . ASN A 1 89 ? 14.235 -4.343 3.269 1.00 95.62 89 ASN A C 1
ATOM 669 O O . ASN A 1 89 ? 15.253 -4.364 3.951 1.00 95.62 89 ASN A O 1
ATOM 673 N N . ASN A 1 90 ? 13.082 -3.810 3.698 1.00 94.75 90 ASN A N 1
ATOM 674 C CA . ASN A 1 90 ? 12.876 -3.083 4.957 1.00 94.75 90 ASN A CA 1
ATOM 675 C C . ASN A 1 90 ? 13.488 -1.668 5.017 1.00 94.75 90 ASN A C 1
ATOM 677 O O . ASN A 1 90 ? 13.347 -1.003 6.042 1.00 94.75 90 ASN A O 1
ATOM 681 N N . ASP A 1 91 ? 14.062 -1.173 3.922 1.00 95.88 91 ASP A N 1
ATOM 682 C CA . ASP A 1 91 ? 14.489 0.219 3.797 1.00 95.88 91 ASP A CA 1
ATOM 683 C C . ASP A 1 91 ? 13.383 1.046 3.138 1.00 95.88 91 ASP A C 1
ATOM 685 O O . ASP A 1 91 ? 12.892 0.680 2.068 1.00 95.88 91 ASP A O 1
ATOM 689 N N . LEU A 1 92 ? 12.981 2.148 3.782 1.00 96.88 92 LEU A N 1
ATOM 690 C CA . LEU A 1 92 ? 12.029 3.109 3.215 1.00 96.88 92 LEU A CA 1
ATOM 691 C C . LEU A 1 92 ? 12.658 3.781 1.994 1.00 96.88 92 LEU A C 1
ATOM 693 O O . LEU A 1 92 ? 13.813 4.201 2.066 1.00 96.88 92 LEU A O 1
ATOM 697 N N . LYS A 1 93 ? 11.888 3.895 0.914 1.00 96.19 93 LYS A N 1
ATOM 698 C CA . LYS A 1 93 ? 12.321 4.476 -0.355 1.00 96.19 93 LYS A CA 1
ATOM 699 C C . LYS A 1 93 ? 11.587 5.765 -0.662 1.00 96.19 93 LYS A C 1
ATOM 701 O O . LYS A 1 93 ? 10.384 5.873 -0.424 1.00 96.19 93 LYS A O 1
ATOM 706 N N . ASP A 1 94 ? 12.324 6.732 -1.190 1.00 95.44 94 ASP A N 1
ATOM 707 C CA . ASP A 1 94 ? 11.771 8.016 -1.611 1.00 95.44 94 ASP A CA 1
ATOM 708 C C . ASP A 1 94 ? 11.454 8.070 -3.116 1.00 95.44 94 ASP A C 1
ATOM 710 O O . ASP A 1 94 ? 11.718 7.141 -3.883 1.00 95.44 94 ASP A O 1
ATOM 714 N N . SER A 1 95 ? 10.845 9.175 -3.552 1.00 94.56 95 SER A N 1
ATOM 715 C CA . SER A 1 95 ? 10.454 9.368 -4.951 1.00 94.56 95 SER A CA 1
ATOM 716 C C . SER A 1 95 ? 11.641 9.487 -5.909 1.00 94.56 95 SER A C 1
ATOM 718 O O . SER A 1 95 ? 11.466 9.269 -7.107 1.00 94.56 95 SER A O 1
ATOM 720 N N . THR A 1 96 ? 12.837 9.825 -5.416 1.00 95.38 96 THR A N 1
ATOM 721 C CA . THR A 1 96 ? 14.047 9.892 -6.241 1.00 95.38 96 THR A CA 1
ATOM 722 C C . THR A 1 96 ? 14.618 8.507 -6.477 1.00 95.38 96 THR A C 1
ATOM 724 O O . THR A 1 96 ? 14.968 8.198 -7.611 1.00 95.38 96 THR A O 1
ATOM 727 N N . GLU A 1 97 ? 14.629 7.648 -5.456 1.00 96.62 97 GLU A N 1
ATOM 728 C CA . GLU A 1 97 ? 15.044 6.250 -5.578 1.00 96.62 97 GLU A CA 1
ATOM 729 C C . GLU A 1 97 ? 14.056 5.453 -6.437 1.00 96.62 97 GLU A C 1
ATOM 731 O O . GLU A 1 97 ? 14.472 4.671 -7.286 1.00 96.62 97 GLU A O 1
ATOM 736 N N . LEU A 1 98 ? 12.751 5.692 -6.273 1.00 95.88 98 LEU A N 1
ATOM 737 C CA . LEU A 1 98 ? 11.686 5.013 -7.022 1.00 95.88 98 LEU A CA 1
ATOM 738 C C . LEU A 1 98 ? 11.392 5.653 -8.387 1.00 95.88 98 LEU A C 1
ATOM 740 O O . LEU A 1 98 ? 10.424 5.274 -9.048 1.00 95.88 98 LEU A O 1
ATOM 744 N N . ALA A 1 99 ? 12.200 6.622 -8.823 1.00 95.25 99 ALA A N 1
ATOM 745 C CA . ALA A 1 99 ? 11.991 7.328 -10.080 1.00 95.25 99 ALA A CA 1
ATOM 746 C C . ALA A 1 99 ? 11.864 6.347 -11.255 1.00 95.25 99 ALA A C 1
ATOM 748 O O . ALA A 1 99 ? 12.735 5.507 -11.474 1.00 95.25 99 ALA A O 1
ATOM 749 N N . GLY A 1 100 ? 10.789 6.476 -12.031 1.00 92.25 100 GLY A N 1
ATOM 750 C CA . GLY A 1 100 ? 10.503 5.600 -13.168 1.00 92.25 100 GLY A CA 1
ATOM 751 C C . GLY A 1 100 ? 9.678 4.354 -12.840 1.00 92.25 100 GLY A C 1
ATOM 752 O O . GLY A 1 100 ? 9.237 3.706 -13.783 1.00 92.25 100 GLY A O 1
ATOM 753 N N . MET A 1 101 ? 9.408 4.040 -11.563 1.00 95.56 101 MET A N 1
ATOM 754 C CA . MET A 1 101 ? 8.489 2.955 -11.181 1.00 95.56 101 MET A CA 1
ATOM 755 C C . MET A 1 101 ? 7.129 3.144 -11.866 1.00 95.56 101 MET A C 1
ATOM 757 O O . MET A 1 101 ? 6.511 4.208 -11.752 1.00 95.56 101 MET A O 1
ATOM 761 N N . GLY A 1 102 ? 6.681 2.125 -12.597 1.00 93.50 102 GLY A N 1
ATOM 762 C CA . GLY A 1 102 ? 5.426 2.169 -13.338 1.00 93.50 102 GLY A CA 1
ATOM 763 C C . GLY A 1 102 ? 4.234 1.913 -12.424 1.00 93.50 102 GLY A C 1
ATOM 764 O O . GLY A 1 102 ? 4.246 0.959 -11.652 1.00 93.50 102 GLY A O 1
ATOM 765 N N . ILE A 1 103 ? 3.198 2.745 -12.532 1.00 95.00 103 ILE A N 1
ATOM 766 C CA . ILE A 1 103 ? 1.914 2.564 -11.847 1.00 95.00 103 ILE A CA 1
ATOM 767 C C . ILE A 1 103 ? 0.819 2.572 -12.906 1.00 95.00 103 ILE A C 1
ATOM 769 O O . ILE A 1 103 ? 0.757 3.481 -13.733 1.00 95.00 103 ILE A O 1
ATOM 773 N N . SER A 1 104 ? -0.047 1.564 -12.890 1.00 93.88 104 SER A N 1
ATOM 774 C CA . SER A 1 104 ? -1.239 1.526 -13.737 1.00 93.88 104 SER A CA 1
ATOM 775 C C . SER A 1 104 ? -2.402 0.871 -13.006 1.00 93.88 104 SER A C 1
ATOM 777 O O . SER A 1 104 ? -2.201 0.051 -12.113 1.00 93.88 104 SER A O 1
ATOM 779 N N . LEU A 1 105 ? -3.624 1.246 -13.368 1.00 93.56 105 LEU A N 1
ATOM 780 C CA . LEU A 1 105 ? -4.850 0.720 -12.779 1.00 93.56 105 LEU A CA 1
ATOM 781 C C . LEU A 1 105 ? -5.657 0.024 -13.879 1.00 93.56 105 LEU A C 1
ATOM 783 O O . LEU A 1 105 ? -5.840 0.550 -14.976 1.00 93.56 105 LEU A O 1
ATOM 787 N N . GLN A 1 106 ? -6.110 -1.200 -13.623 1.00 86.38 106 GLN A N 1
ATOM 788 C CA . GLN A 1 106 ? -6.923 -1.928 -14.589 1.00 86.38 106 GLN A CA 1
ATOM 789 C C . GLN A 1 106 ? -8.262 -1.206 -14.797 1.00 86.38 106 GLN A C 1
ATOM 791 O O . GLN A 1 106 ? -8.904 -0.822 -13.833 1.00 86.38 106 GLN A O 1
ATOM 796 N N . ASN A 1 107 ? -8.706 -1.082 -16.054 1.00 72.88 107 ASN A N 1
ATOM 797 C CA . ASN A 1 107 ? -9.946 -0.389 -16.448 1.00 72.88 107 ASN A CA 1
ATOM 798 C C . ASN A 1 107 ? -9.991 1.122 -16.141 1.00 72.88 107 ASN A C 1
ATOM 800 O O . ASN A 1 107 ? -11.062 1.722 -16.224 1.00 72.88 107 ASN A O 1
ATOM 804 N N . SER A 1 108 ? -8.840 1.761 -15.907 1.00 63.81 108 SER A N 1
ATOM 805 C CA . SER A 1 108 ? -8.726 3.206 -15.685 1.00 63.81 108 SER A CA 1
ATOM 806 C C . SER A 1 108 ? -8.998 4.011 -16.964 1.00 63.81 108 SER A C 1
ATOM 808 O O . SER A 1 108 ? -8.075 4.452 -17.648 1.00 63.81 108 SER A O 1
ATOM 810 N N . GLY A 1 109 ? -10.266 4.171 -17.348 1.00 69.12 109 GLY A N 1
ATOM 811 C CA . GLY A 1 109 ? -10.646 5.066 -18.444 1.00 69.12 109 GLY A CA 1
ATOM 812 C C . GLY A 1 109 ? -10.244 6.508 -18.118 1.00 69.12 109 GLY A C 1
ATOM 813 O O . GLY A 1 109 ? -9.230 7.008 -18.594 1.00 69.12 109 GLY A O 1
ATOM 814 N N . THR A 1 110 ? -11.038 7.166 -17.276 1.00 74.62 110 THR A N 1
ATOM 815 C CA . THR A 1 110 ? -10.705 8.453 -16.630 1.00 74.62 110 THR A CA 1
ATOM 816 C C . THR A 1 110 ? -10.717 8.345 -15.108 1.00 74.62 110 THR A C 1
ATOM 818 O O . THR A 1 110 ? -10.631 9.361 -14.426 1.00 74.62 110 THR A O 1
ATOM 821 N N . ASP A 1 111 ? -10.907 7.130 -14.601 1.00 86.94 111 ASP A N 1
ATOM 822 C CA . ASP A 1 111 ? -11.029 6.856 -13.181 1.00 86.94 111 ASP A CA 1
ATOM 823 C C . ASP A 1 111 ? -9.647 6.780 -12.535 1.00 86.94 111 ASP A C 1
ATOM 825 O O . ASP A 1 111 ? -8.715 6.192 -13.097 1.00 86.94 111 ASP A O 1
ATOM 829 N N . THR A 1 112 ? -9.524 7.423 -11.383 1.00 91.62 112 THR A N 1
ATOM 830 C CA . THR A 1 112 ? -8.320 7.442 -10.553 1.00 91.62 112 THR A CA 1
ATOM 831 C C . THR A 1 112 ? -8.571 6.827 -9.180 1.00 91.62 112 THR A C 1
ATOM 833 O O . THR A 1 112 ? -7.651 6.779 -8.363 1.00 91.62 112 THR A O 1
ATOM 836 N N . ASP A 1 113 ? -9.788 6.350 -8.924 1.00 92.31 113 ASP A N 1
ATOM 837 C CA . ASP A 1 113 ? -10.148 5.645 -7.709 1.00 92.31 113 ASP A CA 1
ATOM 838 C C . ASP A 1 113 ? -9.833 4.160 -7.887 1.00 92.31 113 ASP A C 1
ATOM 840 O O . ASP A 1 113 ? -10.278 3.517 -8.828 1.00 92.31 113 ASP A O 1
ATOM 844 N N . TRP A 1 114 ? -9.028 3.600 -6.986 1.00 94.06 114 TRP A N 1
ATOM 845 C CA . TRP A 1 114 ? -8.777 2.167 -6.939 1.00 94.06 114 TRP A CA 1
ATOM 846 C C . TRP A 1 114 ? -9.899 1.492 -6.162 1.00 94.06 114 TRP A C 1
ATOM 848 O O . TRP A 1 114 ? -9.823 1.306 -4.940 1.00 94.06 114 TRP A O 1
ATOM 858 N N . ASP A 1 115 ? -10.960 1.151 -6.884 1.00 91.75 115 ASP A N 1
ATOM 859 C CA . ASP A 1 115 ? -12.198 0.638 -6.319 1.00 91.75 115 ASP A CA 1
ATOM 860 C C . ASP A 1 115 ? -12.092 -0.817 -5.851 1.00 91.75 115 ASP A C 1
ATOM 862 O O . ASP A 1 115 ? -11.201 -1.594 -6.217 1.00 91.75 115 ASP A O 1
ATOM 866 N N . LYS A 1 116 ? -13.058 -1.231 -5.026 1.00 91.12 116 LYS A N 1
ATOM 867 C CA . LYS A 1 116 ? -13.146 -2.618 -4.566 1.00 91.12 116 LYS A CA 1
ATOM 868 C C . LYS A 1 116 ? -13.293 -3.572 -5.750 1.00 91.12 116 LYS A C 1
ATOM 870 O O . LYS A 1 116 ? -14.286 -3.557 -6.471 1.00 91.12 116 LYS A O 1
ATOM 875 N N . GLY A 1 117 ? -12.361 -4.510 -5.849 1.00 90.44 117 GLY A N 1
ATOM 876 C CA . GLY A 1 117 ? -12.311 -5.516 -6.898 1.00 90.44 117 GLY A CA 1
ATOM 877 C C . GLY A 1 117 ? -11.424 -5.123 -8.072 1.00 90.44 117 GLY A C 1
ATOM 878 O O . GLY A 1 117 ? -11.185 -5.982 -8.913 1.00 90.44 117 GLY A O 1
ATOM 879 N N . GLU A 1 118 ? -10.889 -3.908 -8.128 1.00 93.81 118 GLU A N 1
ATOM 880 C CA . GLU A 1 118 ? -9.959 -3.491 -9.176 1.00 93.81 118 GLU A CA 1
ATOM 881 C C . GLU A 1 118 ? -8.511 -3.867 -8.861 1.00 93.81 118 GLU A C 1
ATOM 883 O O . GLU A 1 118 ? -8.150 -4.144 -7.711 1.00 93.81 118 GLU A O 1
ATOM 888 N N . VAL A 1 119 ? -7.671 -3.885 -9.898 1.00 94.81 119 VAL A N 1
ATOM 889 C CA . VAL A 1 119 ? -6.271 -4.308 -9.809 1.00 94.81 119 VAL A CA 1
ATOM 890 C C . VAL A 1 119 ? -5.345 -3.145 -10.134 1.00 94.81 119 VAL A C 1
ATOM 892 O O . VAL A 1 119 ? -5.357 -2.632 -11.252 1.00 94.81 119 VAL A O 1
ATOM 895 N N . LEU A 1 120 ? -4.511 -2.775 -9.166 1.00 95.50 120 LEU A N 1
ATOM 896 C CA . LEU A 1 120 ? -3.368 -1.897 -9.357 1.00 95.50 120 LEU A CA 1
ATOM 897 C C . LEU A 1 120 ? -2.166 -2.745 -9.782 1.00 95.50 120 LEU A C 1
ATOM 899 O O . LEU A 1 120 ? -1.852 -3.759 -9.157 1.00 95.50 120 LEU A O 1
ATOM 903 N N . THR A 1 121 ? -1.500 -2.322 -10.845 1.00 95.88 121 THR A N 1
ATOM 904 C CA . THR A 1 121 ? -0.288 -2.939 -11.376 1.00 95.88 121 THR A CA 1
ATOM 905 C C . THR A 1 121 ? 0.906 -2.030 -11.108 1.00 95.88 121 THR A C 1
ATOM 907 O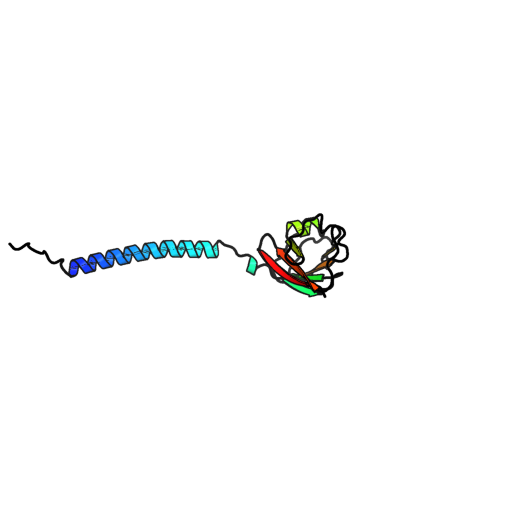 O . THR A 1 121 ? 0.877 -0.847 -11.459 1.00 95.88 121 THR A O 1
ATOM 910 N N . ILE A 1 122 ? 1.957 -2.594 -10.515 1.00 96.31 122 ILE A N 1
ATOM 911 C CA . ILE A 1 122 ? 3.224 -1.916 -10.238 1.00 96.31 122 ILE A CA 1
ATOM 912 C C . ILE A 1 122 ? 4.341 -2.605 -11.025 1.00 96.31 122 ILE A C 1
ATOM 914 O O . ILE A 1 122 ? 4.508 -3.822 -10.926 1.00 96.31 122 ILE A O 1
ATOM 918 N N . ASP A 1 123 ? 5.114 -1.818 -11.769 1.00 96.00 123 ASP A N 1
ATOM 919 C CA . ASP A 1 123 ? 6.317 -2.260 -12.479 1.00 96.00 123 ASP A CA 1
ATOM 920 C C . ASP A 1 123 ? 7.561 -1.735 -11.749 1.00 96.00 123 ASP A C 1
ATOM 922 O O . ASP A 1 123 ? 7.840 -0.531 -11.737 1.00 96.00 123 ASP A O 1
ATOM 926 N N . PHE A 1 124 ? 8.301 -2.646 -11.113 1.00 95.00 124 PHE A N 1
ATOM 927 C CA . PHE A 1 124 ? 9.542 -2.337 -10.401 1.00 95.00 124 PHE A CA 1
ATOM 928 C C . PHE A 1 124 ? 10.772 -2.373 -11.320 1.00 95.00 124 PHE A C 1
ATOM 930 O O . PHE A 1 124 ? 11.827 -1.859 -10.943 1.00 95.00 124 PHE A O 1
ATOM 937 N N . SER A 1 125 ? 10.664 -2.952 -12.520 1.00 93.56 125 SER A N 1
ATOM 938 C CA . SER A 1 125 ? 11.783 -3.122 -13.459 1.00 93.56 125 SER A CA 1
ATOM 939 C C . SER A 1 125 ? 12.229 -1.807 -14.105 1.00 93.56 125 SER A C 1
ATOM 941 O O . SER A 1 125 ? 13.376 -1.678 -14.535 1.00 93.56 125 SER A O 1
ATOM 943 N N . THR A 1 126 ? 11.344 -0.810 -14.132 1.00 92.50 126 THR A N 1
ATOM 944 C CA . THR A 1 126 ? 11.573 0.508 -14.739 1.00 92.50 126 THR A CA 1
ATOM 945 C C . THR A 1 126 ? 12.170 1.532 -13.778 1.00 92.50 126 THR A C 1
ATOM 947 O O . THR A 1 126 ? 12.370 2.688 -14.157 1.00 92.50 126 THR A O 1
ATOM 950 N N . ILE A 1 127 ? 12.463 1.139 -12.535 1.00 94.94 127 ILE A N 1
ATOM 951 C CA . ILE A 1 127 ? 13.116 2.0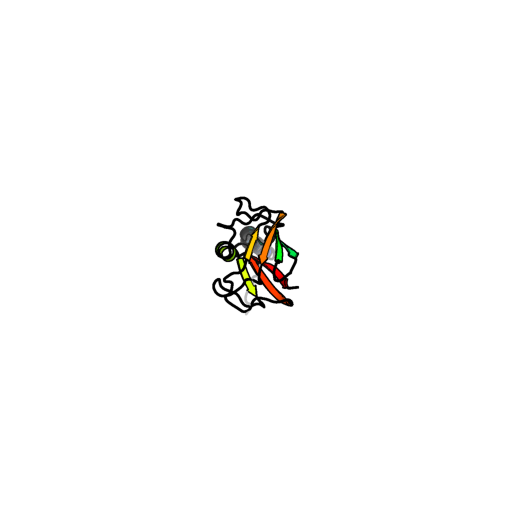11 -11.558 1.00 94.94 127 ILE A CA 1
ATOM 952 C C . ILE A 1 127 ? 14.501 2.425 -12.078 1.00 94.94 127 ILE A C 1
ATOM 954 O O . ILE A 1 127 ? 15.308 1.609 -12.508 1.00 94.94 127 ILE A O 1
ATOM 958 N N . THR A 1 128 ? 14.783 3.722 -12.033 1.00 94.62 128 THR A N 1
ATOM 959 C CA . THR A 1 128 ? 16.032 4.322 -12.533 1.00 94.62 128 THR A CA 1
ATOM 960 C C . THR A 1 128 ? 16.837 5.031 -11.448 1.00 94.62 128 THR A C 1
ATOM 962 O O . THR A 1 128 ? 18.025 5.287 -11.641 1.00 94.62 128 THR A O 1
ATOM 965 N N . GLY A 1 129 ? 16.214 5.335 -10.306 1.00 92.31 129 GLY A N 1
ATOM 966 C CA . GLY A 1 129 ? 16.846 6.029 -9.181 1.00 92.31 129 GLY A CA 1
ATOM 967 C C . GLY A 1 129 ? 17.739 5.153 -8.304 1.00 92.31 129 GLY A C 1
ATOM 968 O O . GLY A 1 129 ? 18.582 5.659 -7.566 1.00 92.31 129 GLY A O 1
ATOM 969 N N . MET A 1 130 ? 17.581 3.836 -8.400 1.00 93.56 130 MET A N 1
ATOM 970 C CA . MET A 1 130 ? 18.394 2.827 -7.728 1.00 93.56 130 MET A CA 1
ATOM 971 C C . MET A 1 130 ? 18.509 1.582 -8.611 1.00 93.56 130 MET A C 1
ATOM 973 O O . MET A 1 130 ? 17.885 1.504 -9.668 1.00 93.56 130 MET A O 1
ATOM 977 N N . THR A 1 131 ? 19.287 0.589 -8.175 1.00 94.12 131 THR A N 1
ATOM 978 C CA . THR A 1 131 ? 19.234 -0.745 -8.786 1.00 94.12 131 THR A CA 1
ATOM 979 C C . THR A 1 131 ? 17.805 -1.287 -8.662 1.00 94.12 131 THR A C 1
ATOM 981 O O . THR A 1 131 ? 17.327 -1.384 -7.527 1.00 94.12 131 THR A O 1
ATOM 984 N N . PRO A 1 132 ? 17.125 -1.631 -9.773 1.00 93.69 132 PRO A N 1
ATOM 985 C CA . PRO A 1 132 ? 15.781 -2.190 -9.725 1.00 93.69 132 PRO A CA 1
ATOM 986 C C . PRO A 1 132 ? 15.712 -3.419 -8.812 1.00 93.69 132 PRO A C 1
ATOM 988 O O . PRO A 1 132 ? 16.653 -4.223 -8.816 1.00 93.69 132 PRO A O 1
ATOM 991 N N . PRO A 1 133 ? 14.613 -3.592 -8.059 1.00 94.19 133 PRO A N 1
ATOM 992 C CA . PRO A 1 133 ? 14.333 -4.831 -7.352 1.00 94.19 133 PRO A CA 1
ATOM 993 C C . PRO A 1 133 ? 14.396 -6.041 -8.280 1.00 94.19 133 PRO A C 1
ATOM 995 O O . PRO A 1 133 ? 14.076 -5.966 -9.465 1.00 94.19 133 PRO A O 1
ATOM 998 N N . SER A 1 134 ? 14.789 -7.171 -7.720 1.00 94.81 134 SER A N 1
ATOM 999 C CA . SER A 1 134 ? 14.939 -8.444 -8.412 1.00 94.81 134 SER A CA 1
ATOM 1000 C C . SER A 1 134 ? 14.167 -9.549 -7.696 1.00 94.81 134 SER A C 1
ATOM 1002 O O . SER A 1 134 ? 13.705 -9.380 -6.564 1.00 94.81 134 SER A O 1
ATOM 1004 N N . ALA A 1 135 ? 14.016 -10.696 -8.358 1.00 94.88 135 ALA A N 1
ATOM 1005 C CA . ALA A 1 135 ? 13.405 -11.872 -7.751 1.00 94.88 135 ALA A CA 1
ATOM 1006 C C . ALA A 1 135 ? 14.087 -12.212 -6.411 1.00 94.88 135 ALA A C 1
ATOM 1008 O O . ALA A 1 135 ? 15.312 -12.317 -6.322 1.00 94.88 135 ALA A O 1
ATOM 1009 N N . GLY A 1 136 ? 13.285 -12.385 -5.361 1.00 92.94 136 GLY A N 1
ATOM 1010 C CA . GLY A 1 136 ? 13.736 -12.602 -3.986 1.00 92.94 136 GLY A CA 1
ATOM 1011 C C . GLY A 1 136 ? 13.748 -11.353 -3.099 1.00 92.94 136 GLY A C 1
ATOM 1012 O O . GLY A 1 136 ? 13.786 -11.502 -1.872 1.00 92.94 136 GLY A O 1
ATOM 1013 N N . ASP A 1 137 ? 13.649 -10.145 -3.662 1.00 96.31 137 ASP A N 1
ATOM 1014 C CA . ASP A 1 137 ? 13.553 -8.917 -2.869 1.00 96.31 137 ASP A CA 1
ATOM 1015 C C . ASP A 1 137 ? 12.190 -8.800 -2.177 1.00 96.31 137 ASP A C 1
ATOM 1017 O O . ASP A 1 137 ? 11.138 -9.158 -2.716 1.00 96.31 137 ASP A O 1
ATOM 1021 N N . LYS A 1 138 ? 12.202 -8.305 -0.937 1.00 95.81 138 LYS A N 1
ATOM 1022 C CA . LYS A 1 138 ? 10.992 -8.123 -0.128 1.00 95.81 138 LYS A CA 1
ATOM 1023 C C . LYS A 1 138 ? 10.430 -6.730 -0.332 1.00 95.81 138 LYS A C 1
ATOM 1025 O O . LYS A 1 138 ? 11.099 -5.747 -0.023 1.00 95.81 138 LYS A O 1
ATOM 1030 N N . ILE A 1 139 ? 9.173 -6.661 -0.743 1.00 96.88 139 ILE A N 1
ATOM 1031 C CA . ILE A 1 139 ? 8.438 -5.414 -0.906 1.00 96.88 139 ILE A CA 1
ATOM 1032 C C . ILE A 1 139 ? 7.410 -5.296 0.212 1.00 96.88 139 ILE A C 1
ATOM 1034 O O . ILE A 1 139 ? 6.686 -6.246 0.530 1.00 96.88 139 ILE A O 1
ATOM 1038 N N . LYS A 1 140 ? 7.350 -4.115 0.822 1.00 96.12 140 LYS A N 1
ATOM 1039 C CA . LYS A 1 140 ? 6.301 -3.742 1.766 1.00 96.12 140 LYS A CA 1
ATOM 1040 C C . LYS A 1 140 ? 5.744 -2.379 1.378 1.00 96.12 140 LYS A C 1
ATOM 1042 O O . LYS A 1 140 ? 6.467 -1.393 1.389 1.00 96.12 140 LYS A O 1
ATOM 1047 N N . LEU A 1 141 ? 4.454 -2.337 1.082 1.00 95.94 141 LEU A N 1
ATOM 1048 C CA . LEU A 1 141 ? 3.698 -1.111 0.842 1.00 95.94 141 LEU A CA 1
ATOM 1049 C C . LEU A 1 141 ? 2.855 -0.844 2.086 1.00 95.94 141 LEU A C 1
ATOM 1051 O O . LEU A 1 141 ? 2.247 -1.773 2.613 1.00 95.94 141 LEU A O 1
ATOM 1055 N N . VAL A 1 142 ? 2.821 0.382 2.590 1.00 94.44 142 VAL A N 1
ATOM 1056 C CA . VAL A 1 142 ? 2.018 0.742 3.766 1.00 94.44 142 VAL A CA 1
ATOM 1057 C C . VAL A 1 142 ? 1.098 1.882 3.388 1.00 94.44 142 VAL A C 1
ATOM 1059 O O . VAL A 1 142 ? 1.574 2.963 3.062 1.00 94.44 142 VAL A O 1
ATOM 1062 N N . HIS A 1 143 ? -0.212 1.646 3.439 1.00 93.56 143 HIS A N 1
ATOM 1063 C CA . HIS A 1 143 ? -1.191 2.704 3.210 1.00 93.56 143 HIS A CA 1
ATOM 1064 C C . HIS A 1 143 ? -1.136 3.700 4.376 1.00 93.56 143 HIS A C 1
ATOM 1066 O O . HIS A 1 143 ? -1.383 3.311 5.519 1.00 93.56 143 HIS A O 1
ATOM 1072 N N . LYS A 1 144 ? -0.808 4.965 4.108 1.00 91.44 144 LYS A N 1
ATOM 1073 C CA . LYS A 1 144 ? -0.481 5.977 5.126 1.00 91.44 144 LYS A CA 1
ATOM 1074 C C . LYS A 1 144 ? -1.639 6.301 6.054 1.00 91.44 144 LYS A C 1
ATOM 1076 O O . LYS A 1 144 ? -1.426 6.466 7.251 1.00 91.44 144 LYS A O 1
ATOM 1081 N N . GLU A 1 145 ? -2.857 6.360 5.521 1.00 88.19 145 GLU A N 1
ATOM 1082 C CA . GLU A 1 145 ? -4.032 6.699 6.323 1.00 88.19 145 GLU A CA 1
ATOM 1083 C C . GLU A 1 145 ? -4.429 5.557 7.271 1.00 88.19 145 GLU A C 1
ATOM 1085 O O . GLU A 1 145 ? -4.716 5.775 8.446 1.00 88.19 145 GLU A O 1
ATOM 1090 N N . SER A 1 146 ? -4.436 4.319 6.768 1.00 86.19 146 SER A N 1
ATOM 1091 C CA . SER A 1 146 ? -4.907 3.153 7.537 1.00 86.19 146 SER A CA 1
ATOM 1092 C C . SER A 1 146 ? -3.815 2.425 8.325 1.00 86.19 146 SER A C 1
ATOM 1094 O O . SER A 1 146 ? -4.117 1.672 9.251 1.00 86.19 146 SER A O 1
ATOM 1096 N N . GLY A 1 147 ? -2.553 2.587 7.927 1.00 87.75 147 GLY A N 1
ATOM 1097 C CA . GLY A 1 147 ? -1.428 1.775 8.381 1.00 87.75 147 GLY A CA 1
ATOM 1098 C C . GLY A 1 147 ? -1.423 0.333 7.854 1.00 87.75 147 GLY A C 1
ATOM 1099 O O . GLY A 1 147 ? -0.539 -0.433 8.243 1.00 87.75 147 GLY A O 1
ATOM 1100 N N . THR A 1 148 ? -2.373 -0.069 6.996 1.00 89.12 148 THR A N 1
ATOM 1101 C CA . THR A 1 148 ? -2.463 -1.440 6.471 1.00 89.12 148 THR A CA 1
ATOM 1102 C C . THR A 1 148 ? -1.244 -1.771 5.604 1.00 89.12 148 THR A C 1
ATOM 1104 O O . THR A 1 148 ? -1.020 -1.103 4.589 1.00 89.12 148 THR A O 1
ATOM 1107 N N . PRO A 1 149 ? -0.460 -2.810 5.957 1.00 92.69 149 PRO A N 1
ATOM 1108 C CA . PRO A 1 149 ? 0.683 -3.224 5.167 1.00 92.69 149 PRO A CA 1
ATOM 1109 C C . PRO A 1 149 ? 0.298 -4.277 4.119 1.00 92.69 149 PRO A C 1
ATOM 1111 O O . PRO A 1 149 ? -0.424 -5.232 4.402 1.00 92.69 149 PRO A O 1
ATOM 1114 N N . ILE A 1 150 ? 0.881 -4.158 2.933 1.00 94.19 150 ILE A N 1
ATOM 1115 C CA . ILE A 1 150 ? 0.890 -5.169 1.877 1.00 94.19 150 ILE A CA 1
ATOM 1116 C C . ILE A 1 150 ? 2.326 -5.668 1.775 1.00 94.19 150 ILE A C 1
ATOM 1118 O O . ILE A 1 150 ? 3.221 -4.891 1.450 1.00 94.19 150 ILE A O 1
ATOM 1122 N N . VAL A 1 151 ? 2.570 -6.940 2.091 1.00 94.44 151 VAL A N 1
ATOM 1123 C CA . VAL A 1 151 ? 3.928 -7.506 2.138 1.00 94.44 151 VAL A CA 1
ATOM 1124 C C . VAL A 1 151 ? 4.022 -8.715 1.225 1.00 94.44 151 VAL A C 1
ATOM 1126 O O . VAL A 1 151 ? 3.211 -9.637 1.314 1.00 94.44 151 VAL A O 1
ATOM 1129 N N . PHE A 1 152 ? 5.033 -8.730 0.364 1.00 94.56 152 PHE A N 1
ATOM 1130 C CA . PHE A 1 152 ? 5.315 -9.842 -0.535 1.00 94.56 152 PHE A CA 1
ATOM 1131 C C . PHE A 1 152 ? 6.805 -9.905 -0.887 1.00 94.56 152 PHE A C 1
ATOM 1133 O O . PHE A 1 152 ? 7.592 -9.023 -0.550 1.00 94.56 152 PHE A O 1
ATOM 1140 N N . THR A 1 153 ? 7.196 -10.996 -1.534 1.00 95.38 153 THR A N 1
ATOM 1141 C CA . THR A 1 153 ? 8.530 -11.192 -2.101 1.00 95.38 153 THR A CA 1
ATOM 1142 C C . THR A 1 153 ? 8.365 -11.305 -3.604 1.00 95.38 153 THR A C 1
ATOM 1144 O O . THR A 1 153 ? 7.416 -11.962 -4.034 1.00 95.38 153 THR A O 1
ATOM 1147 N N . LEU A 1 154 ? 9.229 -10.634 -4.363 1.00 94.12 154 LEU A N 1
ATOM 1148 C CA . LEU A 1 154 ? 9.213 -10.702 -5.820 1.00 94.12 154 LEU A CA 1
ATOM 1149 C C . LEU A 1 154 ? 9.645 -12.093 -6.298 1.00 94.12 154 LEU A C 1
ATOM 1151 O O . LEU A 1 154 ? 10.512 -12.719 -5.684 1.00 94.12 154 LEU A O 1
ATOM 1155 N N . GLU A 1 155 ? 9.030 -12.556 -7.379 1.00 91.31 155 GLU A N 1
ATOM 1156 C CA . GLU A 1 155 ? 9.270 -13.840 -8.050 1.00 91.31 155 GLU A CA 1
ATOM 1157 C C . GLU A 1 155 ? 9.989 -13.655 -9.389 1.00 91.31 155 GLU A C 1
ATOM 1159 O O . GLU A 1 155 ? 9.783 -12.606 -10.048 1.00 91.31 155 GLU A O 1
#

Sequence (155 aa):
MMRNKKGVSPVIAVVLMIVVAVAISLVVYVWASGFVSEKTGAETKAGDYSFLVETKAVDNTNIRNTGNAISFSSIDLASFLAEFDVYINNDLKDSTELAGMGISLQNSGTDTDWDKGEVLTIDFSTITGMTPPSAGDKIKLVHKESGTPIVFTLE

Secondary structure (DSSP, 8-state):
------PPPHHHHHHHHHHHHHHHHHHHHHHHHHHHHHHHHS--GGGT--EEEEEE-SS-EEEEE-SS-EE-SSSSHHHHHHHEEEEETTEEE-TTTTTT-EEEETT-SS--EE-TT-EEEEE-TT--SSPPP-TT-EEEEEETTT--EEEEE--

Radius of gyration: 28.6 Å; chains: 1; bounding box: 42×26×102 Å